Protein AF-A0A3M2D7I4-F1 (afdb_monomer)

Foldseek 3Di:
DPPDDDCCLQPPVNLVVVLVVVVVVCVVVPVDVDQQAFAADEPDLCVSPDPVSVVSLVVVLCVVLVSVLVSCVSNVHDSPVVNVVSVVVSVVVNVVRSVVRYDYDD

Structure (mmCIF, N/CA/C/O backbone):
data_AF-A0A3M2D7I4-F1
#
_entry.id   AF-A0A3M2D7I4-F1
#
loop_
_atom_site.group_PDB
_atom_site.id
_atom_site.type_symbol
_atom_site.label_atom_id
_atom_site.label_alt_id
_atom_site.label_comp_id
_atom_site.label_asym_id
_atom_site.label_entity_id
_atom_site.label_seq_id
_atom_site.pdbx_PDB_ins_code
_atom_site.Cartn_x
_atom_site.Cartn_y
_atom_site.Cartn_z
_atom_site.occupancy
_atom_site.B_iso_or_equiv
_atom_site.auth_seq_id
_atom_site.auth_comp_id
_atom_site.auth_asym_id
_atom_site.auth_atom_id
_atom_site.pdbx_PDB_model_num
ATOM 1 N N . MET A 1 1 ? -24.055 -8.012 30.748 1.00 43.06 1 MET A N 1
ATOM 2 C CA . MET A 1 1 ? -22.596 -8.187 30.587 1.00 43.06 1 MET A CA 1
ATOM 3 C C . MET A 1 1 ? -22.180 -7.517 29.292 1.00 43.06 1 MET A C 1
ATOM 5 O O . MET A 1 1 ? -22.612 -7.959 28.235 1.00 43.06 1 MET A O 1
ATOM 9 N N . ALA A 1 2 ? -21.429 -6.417 29.361 1.00 51.31 2 ALA A N 1
ATOM 10 C CA . ALA A 1 2 ? -20.813 -5.855 28.164 1.00 51.31 2 ALA A CA 1
ATOM 11 C C . ALA A 1 2 ? -19.781 -6.871 27.651 1.00 51.31 2 ALA A C 1
ATOM 13 O O . ALA A 1 2 ? -18.965 -7.357 28.427 1.00 51.31 2 ALA A O 1
ATOM 14 N N . LYS A 1 3 ? -19.872 -7.256 26.376 1.00 58.28 3 LYS A N 1
ATOM 15 C CA . LYS A 1 3 ? -18.946 -8.200 25.743 1.00 58.28 3 LYS A CA 1
ATOM 16 C C . LYS A 1 3 ? -17.561 -7.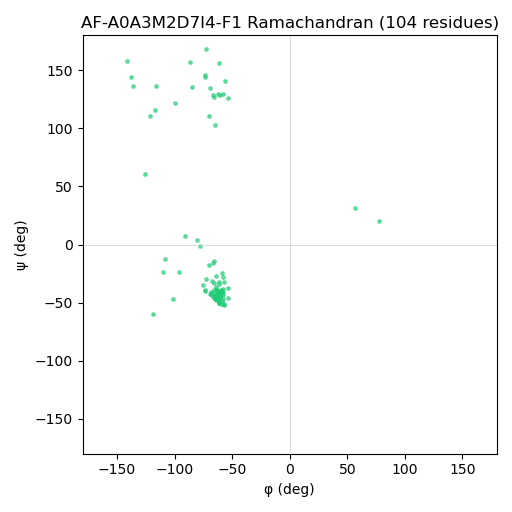553 25.704 1.00 58.28 3 LYS A C 1
ATOM 18 O O . LYS A 1 3 ? -17.339 -6.665 24.881 1.00 58.28 3 LYS A O 1
ATOM 23 N N . GLU A 1 4 ? -16.662 -7.961 26.599 1.00 67.12 4 GLU A N 1
ATOM 24 C CA . GLU A 1 4 ? -15.252 -7.575 26.522 1.00 67.12 4 GLU A CA 1
ATOM 25 C C . GLU A 1 4 ? -14.725 -7.940 25.131 1.00 67.12 4 GLU A C 1
ATOM 27 O O . GLU A 1 4 ? -14.900 -9.064 24.647 1.00 67.12 4 GLU A O 1
ATOM 32 N N . ARG A 1 5 ? -14.149 -6.960 24.431 1.00 70.62 5 ARG A N 1
ATOM 33 C CA . ARG A 1 5 ? -13.521 -7.220 23.136 1.00 70.62 5 ARG A CA 1
ATOM 34 C C . ARG A 1 5 ? -12.265 -8.048 23.381 1.00 70.62 5 ARG A C 1
ATOM 36 O O . ARG A 1 5 ? -11.487 -7.737 24.274 1.00 70.62 5 ARG A O 1
ATOM 43 N N . SER A 1 6 ? -12.069 -9.091 22.576 1.00 77.44 6 SER A N 1
ATOM 44 C CA . SER A 1 6 ? -10.872 -9.928 22.663 1.00 77.44 6 SER A CA 1
ATOM 45 C C . SER A 1 6 ? -9.615 -9.076 22.455 1.00 77.44 6 SER A C 1
ATOM 47 O O . SER A 1 6 ? -9.523 -8.325 21.475 1.00 77.44 6 SER A O 1
ATOM 49 N N . SER A 1 7 ? -8.643 -9.207 23.362 1.00 81.88 7 SER A N 1
ATOM 50 C CA . SER A 1 7 ? -7.337 -8.542 23.255 1.00 81.88 7 SER A CA 1
ATOM 51 C C . SER A 1 7 ? -6.625 -8.903 21.950 1.00 81.88 7 SER A C 1
ATOM 53 O O . SER A 1 7 ? -6.005 -8.046 21.334 1.00 81.88 7 SER A O 1
ATOM 55 N N . LEU A 1 8 ? -6.837 -10.122 21.443 1.00 84.75 8 LEU A N 1
ATOM 56 C CA . LEU A 1 8 ? -6.250 -10.628 20.197 1.00 84.75 8 LEU A CA 1
ATOM 57 C C . LEU A 1 8 ? -6.594 -9.796 18.951 1.00 84.75 8 LEU A C 1
ATOM 59 O O . LEU A 1 8 ? -5.870 -9.854 17.962 1.00 84.75 8 LEU A O 1
ATOM 63 N N . LEU A 1 9 ? -7.715 -9.068 18.970 1.00 81.19 9 LEU A N 1
ATOM 64 C CA . LEU A 1 9 ? -8.179 -8.243 17.846 1.00 81.19 9 LEU A CA 1
ATOM 65 C C . LEU A 1 9 ? -8.028 -6.741 18.107 1.00 81.19 9 LEU A C 1
ATOM 67 O O . LEU A 1 9 ? -8.169 -5.941 17.183 1.00 81.19 9 LEU A O 1
ATOM 71 N N . THR A 1 10 ? -7.766 -6.356 19.355 1.00 82.25 10 THR A N 1
ATOM 72 C CA . THR A 1 10 ? -7.748 -4.950 19.784 1.00 82.25 10 THR A CA 1
ATOM 73 C C . THR A 1 10 ? -6.332 -4.463 20.102 1.0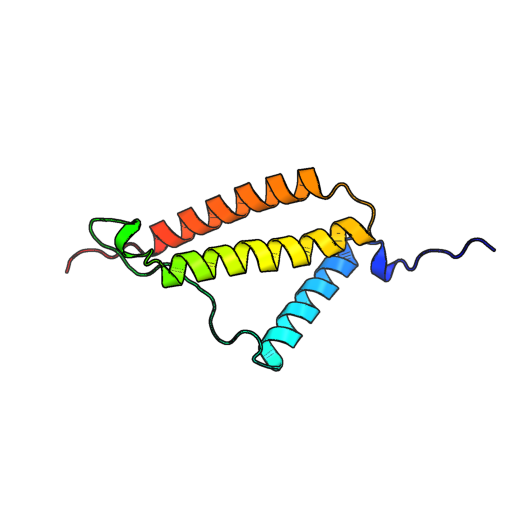0 82.25 10 THR A C 1
ATOM 75 O O . THR A 1 10 ? -6.075 -3.268 20.022 1.00 82.25 10 THR A O 1
ATOM 78 N N . SER A 1 11 ? -5.409 -5.371 20.429 1.00 85.44 11 SER A N 1
ATOM 79 C CA . SER A 1 11 ? -4.004 -5.062 20.706 1.00 85.44 11 SER A CA 1
ATOM 80 C C . SER A 1 11 ? -3.172 -4.992 19.424 1.00 85.44 11 SER A C 1
ATOM 82 O O . SER A 1 11 ? -3.255 -5.879 18.573 1.00 85.44 11 SER A O 1
ATOM 84 N N . GLU A 1 12 ? -2.320 -3.973 19.326 1.00 85.38 12 GLU A N 1
ATOM 85 C CA . GLU A 1 12 ? -1.412 -3.748 18.193 1.00 85.38 12 GLU A CA 1
ATOM 86 C C . GLU A 1 12 ? -0.420 -4.904 17.991 1.00 85.38 12 GLU A C 1
ATOM 88 O O . GLU A 1 12 ? -0.229 -5.365 16.865 1.00 85.38 12 GLU A O 1
ATOM 93 N N . ASP A 1 13 ? 0.122 -5.450 19.083 1.00 87.38 13 ASP A N 1
ATOM 94 C CA . ASP A 1 13 ? 1.101 -6.545 19.046 1.00 87.38 13 ASP A CA 1
ATOM 95 C C . ASP A 1 13 ? 0.568 -7.786 18.314 1.00 87.38 13 ASP A C 1
ATOM 97 O O . ASP A 1 13 ? 1.276 -8.435 17.542 1.00 87.38 13 ASP A O 1
ATOM 101 N N . TRP A 1 14 ? -0.717 -8.099 18.501 1.00 91.88 14 TRP A N 1
ATOM 102 C CA . TRP A 1 14 ? -1.351 -9.238 17.841 1.00 91.88 14 TRP A CA 1
ATOM 103 C C . TRP A 1 14 ? -1.585 -8.995 16.352 1.00 91.88 14 TRP A C 1
ATOM 105 O O . TRP A 1 14 ? -1.518 -9.936 15.562 1.00 91.88 14 TRP A O 1
ATOM 115 N N . TRP A 1 15 ? -1.793 -7.747 15.931 1.00 93.00 15 TRP A N 1
ATOM 116 C CA . TRP A 1 15 ? -1.942 -7.423 14.513 1.00 93.00 15 TRP A CA 1
ATOM 117 C C . TRP A 1 15 ? -0.661 -7.660 13.717 1.00 93.00 15 TRP A C 1
ATOM 119 O O . TRP A 1 15 ? -0.747 -8.138 12.585 1.00 93.00 15 TRP A O 1
ATOM 129 N N . ALA A 1 16 ? 0.516 -7.451 14.313 1.00 91.31 16 ALA A N 1
ATOM 130 C CA . ALA A 1 16 ? 1.781 -7.840 13.688 1.00 91.31 16 ALA A CA 1
ATOM 131 C C . ALA A 1 16 ? 1.835 -9.354 13.400 1.00 91.31 16 ALA A C 1
ATOM 133 O O . ALA A 1 16 ? 2.228 -9.766 12.303 1.00 91.31 16 ALA A O 1
ATOM 134 N N . VAL A 1 17 ? 1.361 -10.180 14.342 1.00 94.62 17 VAL A N 1
ATOM 135 C CA . VAL A 1 17 ? 1.257 -11.639 14.169 1.00 94.62 17 VAL A CA 1
ATOM 136 C C . VAL A 1 17 ? 0.258 -11.989 13.065 1.00 94.62 17 VAL A C 1
ATOM 138 O O . VAL A 1 17 ? 0.576 -12.800 12.193 1.00 94.62 17 VAL A O 1
ATOM 141 N N . TRP A 1 18 ? -0.919 -11.356 13.043 1.00 94.69 18 TRP A N 1
ATOM 142 C CA . TRP A 1 18 ? -1.934 -11.603 12.014 1.00 94.69 18 TRP 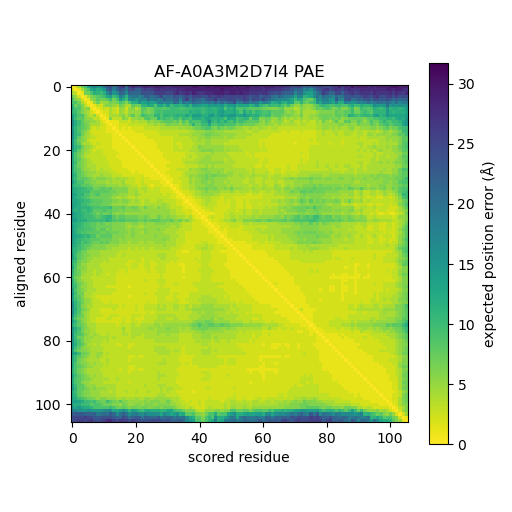A CA 1
ATOM 143 C C . TRP A 1 18 ? -1.459 -11.228 10.609 1.00 94.69 18 TRP A C 1
ATOM 145 O O . TRP A 1 18 ? -1.707 -11.982 9.664 1.00 94.69 18 TRP A O 1
ATOM 155 N N . PHE A 1 19 ? -0.737 -10.116 10.451 1.00 95.31 19 PHE A N 1
ATOM 156 C CA . PHE A 1 19 ? -0.151 -9.744 9.163 1.00 95.31 19 PHE A CA 1
ATOM 157 C C . PHE A 1 19 ? 0.910 -10.749 8.715 1.00 95.31 19 PHE A C 1
ATOM 159 O O . PHE A 1 19 ? 0.855 -11.212 7.574 1.00 95.31 19 PHE A O 1
ATOM 166 N N . GLY A 1 20 ? 1.822 -11.147 9.607 1.00 95.25 20 GLY A N 1
ATOM 167 C CA . GLY A 1 20 ? 2.833 -12.162 9.303 1.00 95.25 20 GLY A CA 1
ATOM 168 C C . GLY A 1 20 ? 2.210 -13.498 8.892 1.00 95.25 20 GLY A C 1
ATOM 169 O O . GLY A 1 20 ? 2.552 -14.045 7.844 1.00 95.25 20 GLY A O 1
ATOM 170 N N . LEU A 1 21 ? 1.234 -13.984 9.662 1.00 96.44 21 LEU A N 1
ATOM 171 C CA . LEU A 1 21 ? 0.520 -15.228 9.374 1.00 96.44 21 LEU A CA 1
ATOM 172 C C . LEU A 1 21 ? -0.241 -15.160 8.043 1.00 96.44 21 LEU A C 1
ATOM 174 O O . LEU A 1 21 ? -0.200 -16.111 7.266 1.00 96.44 21 LEU A O 1
ATOM 178 N N . THR A 1 22 ? -0.881 -14.027 7.747 1.00 95.56 22 THR A N 1
ATOM 179 C CA . THR A 1 22 ? -1.583 -13.816 6.472 1.00 95.56 22 THR A CA 1
ATOM 180 C C . THR A 1 22 ? -0.613 -13.874 5.295 1.00 95.56 22 THR A C 1
ATOM 182 O O . THR A 1 22 ? -0.869 -14.588 4.328 1.00 95.56 22 THR A O 1
ATOM 185 N N . LEU A 1 23 ? 0.523 -13.174 5.376 1.00 94.94 23 LEU A N 1
ATOM 186 C CA . LEU A 1 23 ? 1.530 -13.173 4.312 1.00 94.94 23 LEU A CA 1
ATOM 187 C C . LEU A 1 23 ? 2.131 -14.566 4.091 1.00 94.94 23 LEU A C 1
ATOM 189 O O . LEU A 1 23 ? 2.283 -14.987 2.943 1.00 94.94 23 LEU A O 1
ATOM 193 N N . ILE A 1 24 ? 2.415 -15.300 5.171 1.00 95.81 24 ILE A N 1
ATOM 194 C CA . ILE A 1 24 ? 2.889 -16.687 5.090 1.00 95.81 24 ILE A CA 1
ATOM 195 C C . ILE A 1 24 ? 1.836 -17.558 4.407 1.00 95.81 24 ILE A C 1
ATOM 197 O O . ILE A 1 24 ? 2.163 -18.237 3.441 1.00 95.81 24 ILE A O 1
ATOM 201 N N . ALA A 1 25 ? 0.573 -17.497 4.838 1.00 96.62 25 ALA A N 1
ATOM 202 C CA . ALA A 1 25 ? -0.501 -18.288 4.243 1.00 96.62 25 ALA A CA 1
ATOM 203 C C . ALA A 1 25 ? -0.656 -18.004 2.739 1.00 96.62 25 ALA A C 1
ATOM 205 O O . ALA A 1 25 ? -0.697 -18.943 1.943 1.00 96.62 25 ALA A O 1
ATOM 206 N N . VAL A 1 26 ? -0.665 -16.725 2.343 1.00 94.81 26 VAL A N 1
ATOM 207 C CA . VAL A 1 26 ? -0.730 -16.273 0.940 1.00 94.81 26 VAL A CA 1
ATOM 208 C C . VAL A 1 26 ? 0.434 -16.830 0.114 1.00 94.81 26 VAL A C 1
ATOM 210 O O . VAL A 1 26 ? 0.222 -17.307 -1.005 1.00 94.81 26 VAL A O 1
ATOM 213 N N . ALA A 1 27 ? 1.650 -16.812 0.661 1.00 94.06 27 ALA A N 1
ATOM 214 C CA . ALA A 1 27 ? 2.826 -17.370 0.001 1.00 94.06 27 ALA A CA 1
ATOM 215 C C . ALA A 1 27 ? 2.765 -18.906 -0.087 1.00 94.06 27 ALA A C 1
ATOM 217 O O . ALA A 1 27 ? 3.054 -19.476 -1.140 1.00 94.06 27 ALA A O 1
ATOM 218 N N . THR A 1 28 ? 2.344 -19.587 0.984 1.00 96.62 28 THR A N 1
ATOM 219 C CA . THR A 1 28 ? 2.254 -21.054 1.047 1.00 96.62 28 THR A CA 1
ATOM 220 C C . THR A 1 28 ? 1.267 -21.610 0.026 1.00 96.62 28 THR A C 1
ATOM 222 O O . THR A 1 28 ? 1.582 -22.587 -0.653 1.00 96.62 28 THR A O 1
ATOM 225 N N . VAL A 1 29 ? 0.105 -20.974 -0.144 1.00 97.00 29 VAL A N 1
ATOM 226 C CA . VAL A 1 29 ? -0.889 -21.396 -1.149 1.00 97.00 29 VAL A CA 1
ATOM 227 C C . VAL A 1 29 ? -0.566 -20.905 -2.564 1.00 97.00 29 VAL A C 1
ATOM 229 O O . VAL A 1 29 ? -1.351 -21.131 -3.481 1.00 97.00 29 VAL A O 1
ATOM 232 N N . ARG A 1 30 ? 0.583 -20.239 -2.757 1.00 93.44 30 ARG A N 1
ATOM 233 C CA . ARG A 1 30 ? 1.028 -19.656 -4.034 1.00 93.44 30 ARG A CA 1
ATOM 234 C C . ARG A 1 30 ? 0.030 -18.666 -4.639 1.00 93.44 30 ARG A C 1
ATOM 236 O O . ARG A 1 30 ? -0.033 -18.522 -5.856 1.00 93.44 30 ARG A O 1
ATOM 243 N N . LEU A 1 31 ? -0.724 -17.957 -3.797 1.00 92.44 31 LEU A N 1
ATOM 244 C CA . LEU A 1 31 ? -1.626 -16.903 -4.267 1.00 92.44 31 LEU A CA 1
ATOM 245 C C . LEU A 1 31 ? -0.836 -15.712 -4.835 1.00 92.44 31 LEU A C 1
ATOM 247 O O . LEU A 1 31 ? -1.290 -15.059 -5.769 1.00 92.44 31 LEU A O 1
ATOM 251 N N . VAL A 1 32 ? 0.362 -15.460 -4.301 1.00 90.12 32 VAL A N 1
ATOM 252 C CA . VAL A 1 32 ? 1.333 -14.507 -4.852 1.00 90.12 32 VAL A CA 1
ATOM 253 C C . VAL A 1 32 ? 2.619 -15.265 -5.160 1.00 90.12 32 VAL A C 1
ATOM 255 O O . VAL A 1 32 ? 3.311 -15.715 -4.249 1.00 90.12 32 VAL A O 1
ATOM 258 N N . THR A 1 33 ? 2.930 -15.431 -6.444 1.00 88.56 33 THR A N 1
ATOM 259 C CA . THR A 1 33 ? 4.128 -16.153 -6.909 1.00 88.56 33 THR A CA 1
ATOM 260 C C . THR A 1 33 ? 5.298 -15.232 -7.219 1.00 88.56 33 THR A C 1
ATOM 262 O O . THR A 1 33 ? 6.448 -15.661 -7.170 1.00 88.56 33 THR A O 1
ATOM 265 N N . GLU A 1 34 ? 5.020 -13.967 -7.523 1.00 88.94 34 GLU A N 1
ATOM 266 C CA . GLU A 1 34 ? 6.024 -12.984 -7.904 1.00 88.94 34 GLU A CA 1
ATOM 267 C C . GLU A 1 34 ? 5.764 -11.662 -7.192 1.00 88.94 34 GLU A C 1
ATOM 269 O O . GLU A 1 34 ? 4.628 -11.196 -7.100 1.00 88.94 34 GLU A O 1
ATOM 274 N N . ILE A 1 35 ? 6.836 -11.053 -6.686 1.00 91.19 35 ILE A N 1
ATOM 275 C CA . ILE A 1 35 ? 6.781 -9.727 -6.076 1.00 91.19 35 ILE A CA 1
ATOM 276 C C . ILE A 1 35 ? 7.270 -8.722 -7.123 1.00 91.19 35 ILE A C 1
ATOM 278 O O . ILE A 1 35 ? 8.412 -8.842 -7.585 1.00 91.19 35 ILE A O 1
ATOM 282 N N . PRO A 1 36 ? 6.448 -7.727 -7.491 1.00 93.25 36 PRO A N 1
ATOM 283 C CA . PRO A 1 36 ? 6.843 -6.713 -8.453 1.00 93.25 36 PRO A CA 1
ATOM 284 C C . PRO A 1 36 ? 8.026 -5.921 -7.897 1.00 93.25 36 PRO A C 1
ATOM 286 O O . PRO A 1 36 ? 8.013 -5.452 -6.758 1.00 93.25 36 PRO A O 1
ATOM 289 N N . LYS A 1 37 ? 9.071 -5.785 -8.710 1.00 92.19 37 LYS A N 1
ATOM 290 C CA . LYS A 1 37 ? 10.295 -5.061 -8.365 1.00 92.19 37 LYS A CA 1
ATOM 291 C C . LYS A 1 37 ? 10.752 -4.224 -9.561 1.00 92.19 37 LYS A C 1
ATOM 293 O O . LYS A 1 37 ? 10.619 -4.706 -10.687 1.00 92.19 37 LYS A O 1
ATOM 298 N N . PRO A 1 38 ? 11.313 -3.022 -9.339 1.00 93.44 38 PRO A N 1
ATOM 299 C CA . PRO A 1 38 ? 11.956 -2.270 -10.408 1.00 93.44 38 PRO A CA 1
ATOM 300 C C . PRO A 1 38 ? 13.064 -3.093 -11.075 1.00 93.44 38 PRO A C 1
ATOM 302 O O . PRO A 1 38 ? 13.797 -3.825 -10.393 1.00 93.44 38 PRO A O 1
ATOM 305 N N . GLY A 1 39 ? 13.154 -2.976 -12.397 1.00 91.88 39 GLY A N 1
ATOM 306 C CA . GLY A 1 39 ? 14.246 -3.506 -13.204 1.00 91.88 39 GLY A CA 1
ATOM 307 C C 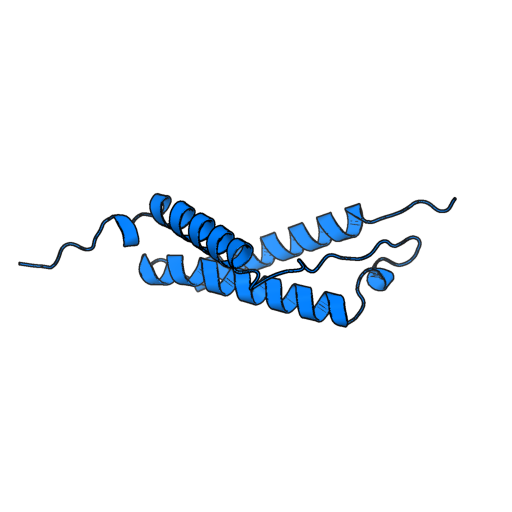. GLY A 1 39 ? 15.533 -2.698 -13.034 1.00 91.88 39 GLY A C 1
ATOM 308 O O . GLY A 1 39 ? 15.537 -1.615 -12.447 1.00 91.88 39 GLY A O 1
ATOM 309 N N . THR A 1 40 ? 16.632 -3.245 -13.546 1.00 92.25 40 THR A N 1
ATOM 310 C CA . THR A 1 40 ? 17.935 -2.572 -13.567 1.00 92.25 40 THR A CA 1
ATOM 311 C C . THR A 1 40 ? 17.967 -1.458 -14.600 1.00 92.25 40 THR A C 1
ATOM 313 O O . THR A 1 40 ? 17.390 -1.603 -15.677 1.00 92.25 40 THR A O 1
ATOM 316 N N . TRP A 1 41 ? 18.688 -0.381 -14.302 1.00 93.44 41 TRP A N 1
ATOM 317 C CA . TRP A 1 41 ? 18.854 0.753 -15.210 1.00 93.44 41 TRP A CA 1
ATOM 318 C C . TRP A 1 41 ? 20.279 1.313 -15.149 1.00 93.44 41 TRP A C 1
ATOM 320 O O . TRP A 1 41 ? 21.010 1.096 -14.180 1.00 93.44 41 TRP A O 1
ATOM 330 N N . THR A 1 42 ? 20.681 2.020 -16.208 1.00 90.44 42 THR A N 1
ATOM 331 C CA . THR A 1 42 ? 22.033 2.588 -16.362 1.00 90.44 42 THR A CA 1
ATOM 332 C C . THR A 1 42 ? 21.990 4.110 -16.467 1.00 90.44 42 THR A C 1
ATOM 334 O O . THR A 1 42 ? 22.561 4.801 -15.625 1.00 90.44 42 THR A O 1
ATOM 337 N N . VAL A 1 43 ? 21.290 4.630 -17.480 1.00 87.94 43 VAL A N 1
ATOM 338 C CA . VAL A 1 43 ? 21.208 6.066 -17.794 1.00 87.94 43 VAL A CA 1
ATOM 339 C C . VAL A 1 43 ? 19.893 6.665 -17.305 1.00 87.94 43 VAL A C 1
ATOM 341 O O . VAL A 1 43 ? 19.898 7.715 -16.668 1.00 87.94 43 VAL A O 1
ATOM 344 N N . ASN A 1 44 ? 18.769 5.996 -17.571 1.00 90.31 44 ASN A N 1
ATOM 345 C CA . ASN A 1 44 ? 17.441 6.488 -17.231 1.00 90.31 44 ASN A CA 1
ATOM 346 C C . ASN A 1 44 ? 16.744 5.561 -16.212 1.00 90.31 44 ASN A C 1
ATOM 348 O O . ASN A 1 44 ? 16.424 4.422 -16.550 1.00 90.31 44 ASN A O 1
ATOM 352 N N . PRO A 1 45 ? 16.441 6.031 -14.986 1.00 89.19 45 PRO A N 1
ATOM 353 C CA . PRO A 1 45 ? 15.741 5.239 -13.971 1.00 89.19 45 PRO A CA 1
ATOM 354 C C . PRO A 1 45 ? 14.369 4.717 -14.400 1.00 89.19 45 PRO A C 1
ATOM 356 O O . PRO A 1 45 ? 13.926 3.673 -13.920 1.00 89.19 45 PRO A O 1
ATOM 359 N N . PHE A 1 46 ? 13.688 5.417 -15.310 1.00 91.38 46 PHE A N 1
ATOM 360 C CA . PHE A 1 46 ? 12.368 5.004 -15.787 1.00 91.38 46 PHE A CA 1
ATOM 361 C C . PHE A 1 46 ? 12.413 3.748 -16.666 1.00 91.38 46 PHE A C 1
ATOM 363 O O . PHE A 1 46 ? 11.401 3.058 -16.769 1.00 91.38 46 PHE A O 1
ATOM 370 N N . ASP A 1 47 ? 13.578 3.380 -17.206 1.00 91.19 47 ASP A N 1
ATOM 371 C CA . ASP A 1 47 ? 13.753 2.129 -17.956 1.00 91.19 47 ASP A CA 1
ATOM 372 C C . ASP A 1 47 ? 13.532 0.901 -17.049 1.00 91.19 47 ASP A C 1
ATOM 374 O O . ASP A 1 47 ? 13.076 -0.151 -17.498 1.00 91.19 47 ASP A O 1
ATOM 378 N N . GLY A 1 48 ? 13.777 1.052 -15.741 1.00 90.75 48 GLY A N 1
ATOM 379 C CA . GLY A 1 48 ? 13.482 0.046 -14.720 1.00 90.75 48 GLY A CA 1
ATOM 380 C C . GLY A 1 48 ? 12.004 -0.030 -14.313 1.00 90.75 48 GLY A C 1
ATOM 381 O O . GLY A 1 48 ? 11.652 -0.859 -13.470 1.00 90.75 48 GLY A O 1
ATOM 382 N N . LEU A 1 49 ? 11.129 0.812 -14.874 1.00 93.44 49 LEU A N 1
ATOM 383 C CA . LEU A 1 49 ? 9.710 0.921 -14.514 1.00 93.44 49 LEU A CA 1
ATOM 384 C C . LEU A 1 49 ? 8.781 0.752 -15.732 1.00 93.44 49 LEU A C 1
ATOM 386 O O . LEU A 1 49 ? 7.988 1.649 -16.035 1.00 93.44 49 LEU A O 1
ATOM 390 N N . PRO A 1 50 ? 8.810 -0.401 -16.428 1.00 94.12 50 PRO A N 1
ATOM 391 C CA . PRO A 1 50 ? 7.820 -0.678 -17.461 1.00 94.12 50 PRO A CA 1
ATOM 392 C C . PRO A 1 50 ? 6.406 -0.721 -16.860 1.00 94.12 50 PRO A C 1
ATOM 394 O O . PRO A 1 50 ? 6.217 -1.021 -15.678 1.00 94.12 50 PRO A O 1
ATOM 397 N N . VAL A 1 51 ? 5.390 -0.473 -17.691 1.00 94.12 51 VAL A N 1
ATOM 398 C CA . VAL A 1 51 ? 3.979 -0.383 -17.259 1.00 94.12 51 VAL A CA 1
ATOM 399 C C . VAL A 1 51 ? 3.525 -1.621 -16.476 1.00 94.12 51 VAL A C 1
ATOM 401 O O . VAL A 1 51 ? 2.808 -1.488 -15.488 1.00 94.12 51 VAL A O 1
ATOM 404 N N . SER A 1 52 ? 3.976 -2.819 -16.854 1.00 92.81 52 SER A N 1
ATOM 405 C CA . SER A 1 52 ? 3.673 -4.063 -16.131 1.00 92.81 52 SER A CA 1
ATOM 406 C C . SER A 1 52 ? 4.178 -4.049 -14.684 1.00 92.81 52 SER A C 1
ATOM 408 O O . SER A 1 52 ? 3.448 -4.429 -13.769 1.00 92.81 52 SER A O 1
ATOM 410 N N . VAL A 1 53 ? 5.399 -3.555 -14.460 1.00 94.25 53 VAL A N 1
ATOM 411 C CA . VAL A 1 53 ? 5.975 -3.389 -13.120 1.00 94.25 53 VAL A CA 1
ATOM 412 C C . VAL A 1 53 ? 5.233 -2.298 -12.362 1.00 94.25 53 VAL A C 1
ATOM 414 O O . VAL A 1 53 ? 4.930 -2.494 -11.189 1.00 94.25 53 VAL A O 1
ATOM 417 N N . LEU A 1 54 ? 4.881 -1.186 -13.014 1.00 94.62 54 LEU A N 1
ATOM 418 C CA . LEU A 1 54 ? 4.124 -0.108 -12.378 1.00 94.62 54 LEU A CA 1
ATOM 419 C C . LEU A 1 54 ? 2.753 -0.592 -11.884 1.00 94.62 54 LEU A C 1
ATOM 421 O O . LEU A 1 54 ? 2.392 -0.328 -10.739 1.00 94.62 54 LEU A O 1
ATOM 425 N N . LEU A 1 55 ? 2.024 -1.353 -12.705 1.00 95.00 55 LEU A N 1
ATOM 426 C CA . LEU A 1 55 ? 0.755 -1.970 -12.311 1.00 95.00 55 LEU A CA 1
ATOM 427 C C . LEU A 1 55 ? 0.939 -2.925 -11.128 1.00 95.00 55 LEU A C 1
ATOM 429 O O . LEU A 1 55 ? 0.161 -2.875 -10.176 1.00 95.00 55 LEU A O 1
ATOM 433 N N . GLY A 1 56 ? 1.995 -3.742 -11.146 1.00 95.44 56 GLY A N 1
ATOM 434 C CA . GLY A 1 56 ? 2.346 -4.598 -10.016 1.00 95.44 56 GLY A CA 1
ATOM 435 C C . GLY A 1 56 ? 2.647 -3.801 -8.742 1.00 95.44 56 GLY A C 1
ATOM 436 O O . GLY A 1 56 ? 2.139 -4.133 -7.674 1.00 95.44 56 GLY A O 1
ATOM 437 N N . LEU A 1 57 ? 3.423 -2.720 -8.832 1.00 96.31 57 LEU A N 1
ATOM 438 C CA . LEU A 1 57 ? 3.747 -1.857 -7.692 1.00 96.31 57 LEU A CA 1
ATOM 439 C C . LEU A 1 57 ? 2.506 -1.160 -7.124 1.00 96.31 57 LEU A C 1
ATOM 441 O O . LEU A 1 57 ? 2.378 -1.061 -5.906 1.00 96.31 57 LEU A O 1
ATOM 445 N N . VAL A 1 58 ? 1.574 -0.728 -7.978 1.00 96.81 58 VAL A N 1
ATOM 446 C CA . VAL A 1 58 ? 0.278 -0.180 -7.546 1.00 96.81 58 VAL A CA 1
ATOM 447 C C . VAL A 1 58 ? -0.560 -1.259 -6.861 1.00 96.81 58 VAL A C 1
ATOM 449 O O . VAL A 1 58 ? -1.117 -1.009 -5.793 1.00 96.81 58 VAL A O 1
ATOM 452 N N . ALA A 1 59 ? -0.613 -2.472 -7.414 1.00 95.38 59 ALA A N 1
ATOM 453 C CA . ALA A 1 59 ? -1.307 -3.590 -6.782 1.00 95.38 59 ALA A CA 1
ATOM 454 C C . ALA A 1 59 ? -0.694 -3.942 -5.416 1.00 95.38 59 ALA A C 1
ATOM 456 O O . ALA A 1 59 ? -1.430 -4.178 -4.461 1.00 95.38 59 ALA A O 1
ATOM 457 N N . LEU A 1 60 ? 0.637 -3.907 -5.292 1.00 96.12 60 LEU A N 1
ATOM 458 C CA . LEU A 1 60 ? 1.345 -4.121 -4.029 1.00 96.12 60 LEU A CA 1
ATOM 459 C C . LEU A 1 60 ? 1.053 -3.003 -3.018 1.00 96.12 60 LEU A C 1
ATOM 461 O O . LEU A 1 60 ? 0.771 -3.291 -1.857 1.00 96.12 60 LEU A O 1
ATOM 465 N N . PHE A 1 61 ? 1.080 -1.742 -3.458 1.00 97.44 61 PHE A N 1
ATOM 466 C CA . PHE A 1 61 ? 0.734 -0.576 -2.643 1.00 97.44 61 PHE A CA 1
ATOM 467 C C . PHE A 1 61 ? -0.681 -0.694 -2.072 1.00 97.44 61 PHE A C 1
ATOM 469 O O . PHE A 1 61 ? -0.881 -0.577 -0.863 1.00 97.44 61 PHE A O 1
ATOM 476 N N . VAL A 1 62 ? -1.658 -0.969 -2.939 1.00 97.06 62 VAL A N 1
ATOM 477 C CA . VAL A 1 62 ? -3.061 -1.123 -2.548 1.00 97.06 62 VAL A CA 1
ATOM 478 C C . VAL A 1 62 ? -3.240 -2.362 -1.673 1.00 97.06 62 VAL A C 1
ATOM 480 O O . VAL A 1 62 ? -3.878 -2.274 -0.631 1.00 97.06 62 VAL A O 1
ATOM 483 N N . GLY A 1 63 ? -2.650 -3.499 -2.044 1.00 95.56 63 GLY A N 1
ATOM 484 C CA . GLY A 1 63 ? -2.773 -4.756 -1.308 1.00 95.56 63 GLY A CA 1
ATOM 485 C C . GLY A 1 63 ? -2.228 -4.661 0.115 1.00 95.56 63 GLY A C 1
ATOM 486 O O . GLY A 1 63 ? -2.938 -4.988 1.066 1.00 95.56 63 GLY A O 1
ATOM 487 N N . LEU A 1 64 ? -1.004 -4.150 0.281 1.00 96.25 64 LEU A N 1
ATOM 488 C CA . LEU A 1 64 ? -0.412 -3.942 1.605 1.00 96.25 64 LEU A CA 1
ATOM 489 C C . LEU A 1 64 ? -1.148 -2.855 2.389 1.00 96.25 64 LEU A C 1
ATOM 491 O O . LEU A 1 64 ? -1.423 -3.053 3.568 1.00 96.25 64 LEU A O 1
ATOM 495 N N . GLY A 1 65 ? -1.515 -1.749 1.737 1.00 97.19 65 GLY A N 1
ATOM 496 C CA . GLY A 1 65 ? -2.249 -0.660 2.376 1.00 97.19 65 GLY A CA 1
ATOM 497 C C . GLY A 1 65 ? -3.616 -1.102 2.898 1.00 97.19 65 GLY A C 1
ATOM 498 O O . GLY A 1 65 ? -3.986 -0.748 4.013 1.00 97.19 65 GLY A O 1
ATOM 499 N N . LEU A 1 66 ? -4.355 -1.914 2.136 1.00 96.38 66 LEU A N 1
ATOM 500 C CA . LEU A 1 66 ? -5.632 -2.486 2.571 1.00 96.38 66 LEU A CA 1
ATOM 501 C C . LEU A 1 66 ? -5.442 -3.508 3.692 1.00 96.38 66 LEU A C 1
ATOM 503 O O . LEU A 1 66 ? -6.198 -3.482 4.668 1.00 96.38 66 LEU A O 1
ATOM 507 N N . LEU A 1 67 ? -4.430 -4.375 3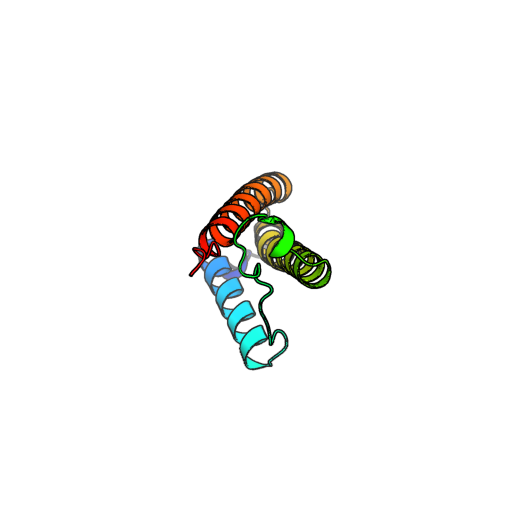.577 1.00 95.81 67 LEU A N 1
ATOM 508 C CA . LEU A 1 67 ? -4.112 -5.360 4.607 1.00 95.81 67 LEU A CA 1
ATOM 509 C C . LEU A 1 67 ? -3.855 -4.663 5.945 1.00 95.81 67 LEU A C 1
ATOM 511 O O . LEU A 1 67 ? -4.514 -4.979 6.933 1.00 95.81 67 LEU A O 1
ATOM 515 N N . THR A 1 68 ? -2.976 -3.666 5.983 1.00 94.94 68 THR A N 1
ATOM 516 C CA . THR A 1 68 ? -2.629 -2.991 7.236 1.00 94.94 68 THR A CA 1
ATOM 517 C C . THR A 1 68 ? -3.712 -2.030 7.729 1.00 94.94 68 THR A C 1
ATOM 519 O O . THR A 1 68 ? -3.970 -1.959 8.934 1.00 94.94 68 THR A O 1
ATOM 522 N N . ALA A 1 69 ? -4.428 -1.356 6.823 1.00 96.00 69 ALA A N 1
ATOM 523 C CA . ALA A 1 69 ? -5.582 -0.528 7.177 1.00 96.00 69 ALA A CA 1
ATOM 524 C C . ALA A 1 69 ? -6.710 -1.337 7.828 1.00 96.00 69 ALA A C 1
ATOM 526 O O . ALA A 1 69 ? -7.405 -0.810 8.702 1.00 96.00 69 ALA A O 1
ATOM 527 N N . SER A 1 70 ? -6.887 -2.607 7.442 1.00 94.19 70 SER A N 1
ATOM 528 C CA . SER A 1 70 ? -7.877 -3.484 8.073 1.00 94.19 70 SER A CA 1
ATOM 529 C C . SER A 1 70 ? -7.612 -3.640 9.575 1.00 94.19 70 SER A C 1
ATOM 531 O O . SER A 1 70 ? -8.546 -3.520 10.369 1.00 94.19 70 SER A O 1
ATOM 533 N N . GLY A 1 71 ? -6.342 -3.756 9.982 1.00 92.69 71 GLY A N 1
ATOM 534 C CA . GLY A 1 71 ? -5.963 -3.822 11.392 1.00 92.69 71 GLY A CA 1
ATOM 535 C C . GLY A 1 71 ? -6.298 -2.548 12.153 1.00 92.69 71 GLY A C 1
ATOM 536 O O . GLY A 1 71 ? -6.977 -2.598 13.178 1.00 92.69 71 GLY A O 1
ATOM 537 N N . PHE A 1 72 ? -5.934 -1.389 11.600 1.00 93.62 72 PHE A N 1
ATOM 538 C CA . PHE A 1 72 ? -6.290 -0.090 12.185 1.00 93.62 72 PHE A CA 1
ATOM 539 C C . PHE A 1 72 ? -7.806 0.067 12.330 1.00 93.62 72 PHE A C 1
ATOM 541 O O . PHE A 1 72 ? -8.295 0.535 13.362 1.00 93.62 72 PHE A O 1
ATOM 548 N N . ARG A 1 73 ? -8.572 -0.383 11.330 1.00 93.00 73 ARG A N 1
ATOM 549 C CA . ARG A 1 73 ? -10.033 -0.303 11.352 1.00 93.00 73 ARG A CA 1
ATOM 550 C C . ARG A 1 73 ? -10.655 -1.172 12.443 1.00 93.00 73 ARG A C 1
ATOM 552 O O . ARG A 1 73 ? -11.640 -0.729 13.046 1.00 93.00 73 ARG A O 1
ATOM 559 N N . VAL A 1 74 ? -10.122 -2.372 12.676 1.00 92.81 74 VAL A N 1
ATOM 560 C CA . VAL A 1 74 ? -10.609 -3.300 13.712 1.00 92.81 74 VAL A CA 1
ATOM 561 C C . VAL A 1 74 ? -10.218 -2.822 15.111 1.00 92.81 74 VAL A C 1
ATOM 563 O O . VAL A 1 74 ? -11.062 -2.847 16.009 1.00 92.81 74 VAL A O 1
ATOM 566 N N . MET A 1 75 ? -9.002 -2.293 15.276 1.00 91.38 75 MET A N 1
ATOM 567 C CA . MET A 1 75 ? -8.545 -1.674 16.529 1.00 91.38 75 MET A CA 1
ATOM 568 C C . MET A 1 75 ? -9.306 -0.383 16.878 1.00 91.38 75 MET A C 1
ATOM 570 O O . MET A 1 75 ? -9.274 0.064 18.020 1.00 91.38 75 MET A O 1
ATOM 574 N N . GLY A 1 76 ? -10.024 0.216 15.921 1.00 90.62 76 GLY A N 1
ATOM 575 C CA . GLY A 1 76 ? -10.716 1.494 16.118 1.00 90.62 76 GLY A CA 1
ATOM 576 C C . GLY A 1 76 ? -9.780 2.704 16.065 1.00 90.62 76 GLY A C 1
ATOM 577 O O . GLY A 1 76 ? -10.129 3.771 16.563 1.00 90.62 76 GLY A O 1
ATOM 578 N N . LEU A 1 77 ? -8.605 2.539 15.455 1.00 91.25 77 LEU A N 1
ATOM 579 C CA . LEU A 1 77 ? -7.597 3.577 15.268 1.00 91.25 77 LEU A CA 1
ATOM 580 C C . LEU A 1 77 ? -7.865 4.394 13.989 1.00 91.25 77 LEU A C 1
ATOM 582 O O . LEU A 1 77 ? -8.529 3.918 13.059 1.00 91.25 77 LEU A O 1
ATOM 586 N N . PRO A 1 78 ? -7.352 5.635 13.901 1.00 94.88 78 PRO A N 1
ATOM 587 C CA . PRO A 1 78 ? -7.575 6.485 12.738 1.00 94.88 78 PRO A CA 1
ATOM 588 C C . PRO A 1 78 ? -6.819 5.961 11.504 1.00 94.88 78 PRO A C 1
ATOM 590 O O . PRO A 1 78 ? -5.597 6.051 11.406 1.00 94.88 78 PRO A O 1
ATOM 593 N N . VAL A 1 79 ? -7.569 5.454 10.520 1.00 95.94 79 VAL A N 1
ATOM 594 C CA . VAL A 1 79 ? -7.022 4.807 9.310 1.00 95.94 79 VAL A CA 1
ATOM 595 C C . VAL A 1 79 ? -6.407 5.807 8.322 1.00 95.94 79 VAL A C 1
ATOM 597 O O . VAL A 1 79 ? -5.372 5.533 7.725 1.00 95.94 79 VAL A O 1
ATOM 600 N N . VAL A 1 80 ? -7.020 6.981 8.131 1.00 95.75 80 VAL A N 1
ATOM 601 C CA . VAL A 1 80 ? -6.567 7.956 7.116 1.00 95.75 80 VAL A CA 1
ATOM 602 C C . VAL A 1 80 ? -5.173 8.527 7.424 1.00 95.75 80 VAL A C 1
ATOM 604 O O . VAL A 1 80 ? -4.340 8.539 6.516 1.00 95.75 80 VAL A O 1
ATOM 607 N N . PRO A 1 81 ? -4.862 8.973 8.659 1.00 96.94 81 PRO A N 1
ATOM 608 C CA . PRO A 1 81 ? -3.508 9.401 9.009 1.00 96.94 81 PRO A CA 1
ATOM 609 C C . PRO A 1 81 ? -2.475 8.286 8.830 1.00 96.94 81 PRO A C 1
ATOM 611 O O . PRO A 1 81 ? -1.399 8.538 8.290 1.00 96.94 81 PRO A O 1
ATOM 614 N N . TYR A 1 82 ? -2.830 7.051 9.201 1.00 95.44 82 TYR A N 1
ATOM 615 C CA . TYR A 1 82 ? -1.981 5.884 8.981 1.00 95.44 82 TYR A CA 1
ATOM 616 C C . TYR A 1 82 ? -1.677 5.673 7.493 1.00 95.44 82 TYR A C 1
ATOM 618 O O . TYR A 1 82 ? -0.512 5.591 7.116 1.00 95.44 82 TYR A O 1
ATOM 626 N N . LEU A 1 83 ? -2.701 5.661 6.632 1.00 97.06 83 LEU A N 1
ATOM 627 C CA . LEU A 1 83 ? -2.529 5.460 5.189 1.00 97.06 83 LEU A CA 1
ATOM 628 C C . LEU A 1 83 ? -1.666 6.547 4.537 1.00 97.06 83 LEU A C 1
ATOM 630 O O . LEU A 1 83 ? -0.905 6.249 3.619 1.00 97.06 83 LEU A O 1
ATOM 634 N N . ARG A 1 84 ? -1.736 7.793 5.022 1.00 97.44 84 ARG A N 1
ATOM 635 C CA . ARG A 1 84 ? -0.832 8.867 4.577 1.00 97.44 84 ARG A CA 1
ATOM 636 C C . ARG A 1 84 ? 0.620 8.560 4.945 1.00 97.44 84 ARG A C 1
ATOM 638 O O . ARG A 1 84 ? 1.492 8.683 4.090 1.00 97.44 84 ARG A O 1
ATOM 645 N N . GLY A 1 85 ? 0.870 8.131 6.183 1.00 97.38 85 GLY A N 1
ATOM 646 C CA . GLY A 1 85 ? 2.202 7.717 6.633 1.00 97.38 85 GLY A CA 1
ATOM 647 C C . GLY A 1 85 ? 2.731 6.511 5.855 1.00 97.38 85 GLY A C 1
ATOM 648 O O . GLY A 1 85 ? 3.846 6.549 5.339 1.00 97.38 85 GLY A O 1
ATOM 649 N N . PHE A 1 86 ? 1.897 5.483 5.685 1.00 97.19 86 PHE A N 1
ATOM 650 C CA . PHE A 1 86 ? 2.186 4.324 4.842 1.00 97.19 86 PHE A CA 1
ATOM 651 C C . PHE A 1 86 ? 2.579 4.748 3.426 1.00 97.19 86 PHE A C 1
ATOM 653 O O . PHE A 1 86 ? 3.591 4.276 2.913 1.00 97.19 86 PHE A O 1
ATOM 660 N N . ALA A 1 87 ? 1.831 5.670 2.814 1.00 97.81 87 ALA A N 1
ATOM 661 C CA . ALA A 1 87 ? 2.112 6.097 1.453 1.00 97.81 87 ALA A CA 1
ATOM 662 C C . ALA A 1 87 ? 3.479 6.769 1.314 1.00 97.81 87 ALA A C 1
ATOM 664 O O . ALA A 1 87 ? 4.224 6.461 0.385 1.00 97.81 87 ALA A O 1
ATOM 665 N N . VAL A 1 88 ? 3.841 7.625 2.269 1.00 98.19 88 VAL A N 1
ATOM 666 C CA . VAL A 1 88 ? 5.166 8.252 2.307 1.00 98.19 88 VAL A CA 1
ATOM 667 C C . VAL A 1 88 ? 6.264 7.195 2.445 1.00 98.19 88 VAL A C 1
ATOM 669 O O . VAL A 1 88 ? 7.205 7.190 1.653 1.00 98.19 88 VAL A O 1
ATOM 672 N N . VAL A 1 89 ? 6.134 6.265 3.396 1.00 97.81 89 VAL A N 1
ATOM 673 C CA . VAL A 1 89 ? 7.141 5.213 3.626 1.00 97.81 89 VAL A CA 1
ATOM 674 C C . VAL A 1 89 ? 7.273 4.287 2.416 1.00 97.81 89 VAL A C 1
ATOM 676 O O . VAL A 1 89 ? 8.387 3.936 2.032 1.00 97.81 89 VAL A O 1
ATOM 679 N N . PHE A 1 90 ? 6.163 3.930 1.771 1.00 97.56 90 PHE A N 1
ATOM 680 C CA . PHE A 1 90 ? 6.178 3.099 0.571 1.00 97.56 90 PHE A CA 1
ATOM 681 C C . PHE A 1 90 ? 6.902 3.789 -0.588 1.00 97.56 90 PHE A C 1
ATOM 683 O O . PHE A 1 90 ? 7.732 3.166 -1.246 1.00 97.56 90 PHE A O 1
ATOM 690 N N . LEU A 1 91 ? 6.629 5.076 -0.829 1.00 96.94 91 LEU A N 1
ATOM 691 C CA . LEU A 1 91 ? 7.312 5.838 -1.877 1.00 96.94 91 LEU A CA 1
ATOM 692 C C . LEU A 1 91 ? 8.810 5.963 -1.591 1.00 96.94 91 LEU A C 1
ATOM 694 O O . LEU A 1 91 ? 9.618 5.777 -2.498 1.00 96.94 91 LEU A O 1
ATOM 698 N N . LEU A 1 92 ? 9.195 6.201 -0.335 1.00 97.94 92 LEU A N 1
ATOM 699 C CA . LEU A 1 92 ? 10.604 6.216 0.067 1.00 97.94 92 LEU A CA 1
ATOM 700 C C . LEU A 1 92 ? 11.275 4.856 -0.162 1.00 97.94 92 LEU A C 1
ATOM 702 O O . LEU A 1 92 ? 12.373 4.801 -0.713 1.00 97.94 92 LEU A O 1
ATOM 706 N N . ALA A 1 93 ? 10.605 3.758 0.192 1.00 96.81 93 ALA A N 1
ATOM 707 C CA . ALA A 1 93 ? 11.101 2.409 -0.062 1.00 96.81 93 ALA A CA 1
ATOM 708 C C . ALA A 1 93 ? 11.222 2.109 -1.567 1.00 96.81 93 ALA A C 1
ATOM 710 O O . ALA A 1 93 ? 12.202 1.498 -1.994 1.00 96.81 93 ALA A O 1
ATOM 711 N N . LEU A 1 94 ? 10.264 2.567 -2.380 1.00 95.75 94 LEU A N 1
ATOM 712 C CA . LEU A 1 94 ? 10.302 2.423 -3.834 1.00 95.75 94 LEU A CA 1
ATOM 713 C C . LEU A 1 94 ? 11.477 3.196 -4.440 1.00 95.75 94 LEU A C 1
ATOM 715 O O . LEU A 1 94 ? 12.196 2.643 -5.268 1.00 95.75 94 LEU A O 1
ATOM 719 N N . LEU A 1 95 ? 11.703 4.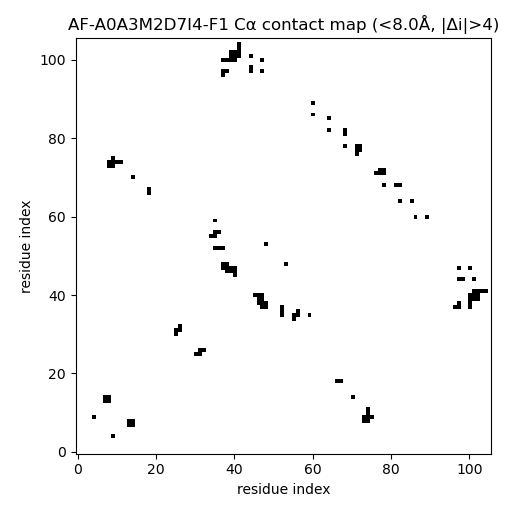435 -4.002 1.00 95.19 95 LEU A N 1
ATOM 720 C CA . LEU A 1 95 ? 12.843 5.241 -4.440 1.00 95.19 95 LEU A CA 1
ATOM 721 C C . LEU A 1 95 ? 14.167 4.586 -4.047 1.00 95.19 95 LEU A C 1
ATOM 723 O O . LEU A 1 95 ? 15.033 4.426 -4.901 1.00 95.19 95 LEU A O 1
ATOM 727 N N . ALA A 1 96 ? 14.300 4.137 -2.796 1.00 95.50 96 ALA A N 1
ATOM 728 C CA . ALA A 1 96 ? 15.486 3.422 -2.331 1.00 95.50 96 ALA A CA 1
ATOM 729 C C . ALA A 1 96 ? 15.731 2.130 -3.128 1.00 95.50 96 ALA A C 1
ATOM 731 O O . ALA A 1 96 ? 16.867 1.798 -3.468 1.00 95.50 96 ALA A O 1
ATOM 732 N N . LYS A 1 97 ? 14.665 1.395 -3.466 1.00 94.19 97 LYS A N 1
ATOM 733 C CA . LYS A 1 97 ? 14.783 0.190 -4.287 1.00 94.19 97 LYS A CA 1
ATOM 734 C C . LYS A 1 97 ? 15.180 0.520 -5.719 1.00 94.19 97 LYS A C 1
ATOM 736 O O . LYS A 1 97 ? 16.007 -0.193 -6.278 1.00 94.19 97 LYS A O 1
ATOM 741 N N . LEU A 1 98 ? 14.592 1.559 -6.305 1.00 94.00 98 LEU A N 1
ATOM 742 C CA . LEU A 1 98 ? 14.895 1.998 -7.660 1.00 94.00 98 LEU A CA 1
ATOM 743 C C . LEU A 1 98 ? 16.358 2.429 -7.766 1.00 94.00 98 LEU A C 1
ATOM 745 O O . LEU A 1 98 ? 17.052 1.956 -8.658 1.00 94.00 98 LEU A O 1
ATOM 749 N N . THR A 1 99 ? 16.858 3.247 -6.840 1.00 91.69 99 THR A N 1
ATOM 750 C CA . THR A 1 9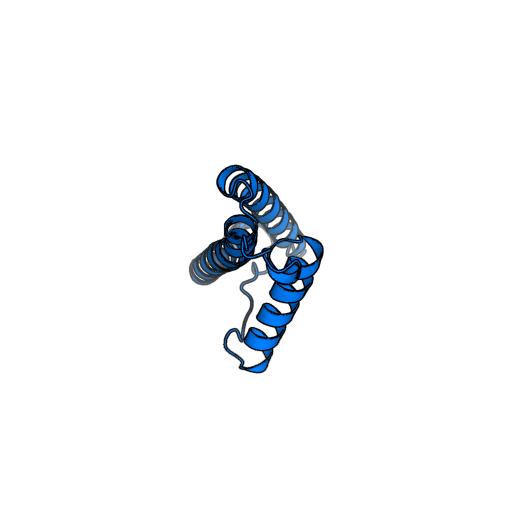9 ? 18.271 3.658 -6.834 1.00 91.69 99 THR A CA 1
ATOM 751 C C . THR A 1 99 ? 19.215 2.482 -6.608 1.00 91.69 99 THR A C 1
ATOM 753 O O . THR A 1 99 ? 20.252 2.400 -7.259 1.00 91.69 99 THR A O 1
ATOM 756 N N . GLY A 1 100 ? 18.826 1.519 -5.770 1.00 91.19 100 GLY A N 1
ATOM 757 C CA . GLY A 1 100 ? 19.584 0.283 -5.567 1.00 91.19 100 GLY A CA 1
ATOM 758 C C . GLY A 1 100 ? 19.664 -0.640 -6.792 1.00 91.19 100 GLY A C 1
ATOM 759 O O . GLY A 1 100 ? 20.482 -1.553 -6.791 1.00 91.19 100 GLY A O 1
ATOM 760 N N . GLN A 1 101 ? 18.841 -0.428 -7.824 1.00 91.94 101 GLN A N 1
ATOM 761 C CA . GLN A 1 101 ? 18.888 -1.181 -9.088 1.00 91.94 101 GLN A CA 1
ATOM 762 C C . GLN A 1 101 ? 19.791 -0.534 -10.149 1.00 91.94 101 GLN A C 1
ATOM 764 O O . GLN A 1 101 ? 19.815 -0.983 -11.298 1.00 91.94 101 GLN A O 1
ATOM 769 N N . HIS A 1 102 ? 20.530 0.518 -9.788 1.00 90.50 102 HIS A N 1
ATOM 770 C CA . HIS A 1 102 ? 21.499 1.122 -10.691 1.00 90.50 102 HIS A CA 1
ATOM 771 C C . HIS A 1 102 ? 22.652 0.156 -10.976 1.00 90.50 102 HIS A C 1
ATOM 773 O O . HIS A 1 102 ? 23.277 -0.384 -10.063 1.00 90.50 102 HIS A O 1
ATOM 779 N N . THR A 1 103 ? 22.946 -0.046 -12.256 1.00 87.44 103 THR A N 1
ATOM 780 C CA . THR A 1 103 ? 24.096 -0.833 -12.717 1.00 87.44 103 THR A CA 1
ATOM 781 C C . THR A 1 103 ? 25.066 0.056 -13.485 1.00 87.44 103 THR A C 1
ATOM 783 O O . THR A 1 103 ? 24.643 0.852 -14.323 1.00 87.44 103 THR A O 1
ATOM 786 N N . MET A 1 104 ? 26.370 -0.089 -13.225 1.00 75.75 104 MET A N 1
ATOM 787 C CA . MET A 1 104 ? 27.406 0.624 -13.980 1.00 75.75 104 MET A CA 1
ATOM 788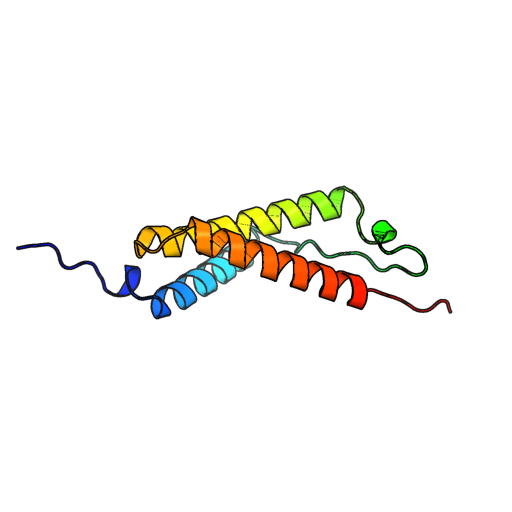 C C . MET A 1 104 ? 27.555 0.025 -15.384 1.00 75.75 104 MET A C 1
ATOM 790 O O . MET A 1 104 ? 27.438 -1.188 -15.565 1.00 75.75 104 MET A O 1
ATOM 794 N N . LEU A 1 105 ? 27.820 0.882 -16.373 1.00 63.47 105 LEU A N 1
ATOM 795 C CA . LEU A 1 105 ? 28.194 0.451 -17.721 1.00 63.47 105 LEU A CA 1
ATOM 796 C C . LEU A 1 105 ? 29.499 -0.361 -17.628 1.00 63.47 105 LEU A C 1
ATOM 798 O O . LEU A 1 105 ? 30.444 0.089 -16.981 1.00 63.47 105 LEU A O 1
ATOM 802 N N . LYS A 1 106 ? 29.511 -1.566 -18.212 1.00 56.31 106 LYS A N 1
ATOM 803 C CA . LYS A 1 106 ? 30.736 -2.361 -18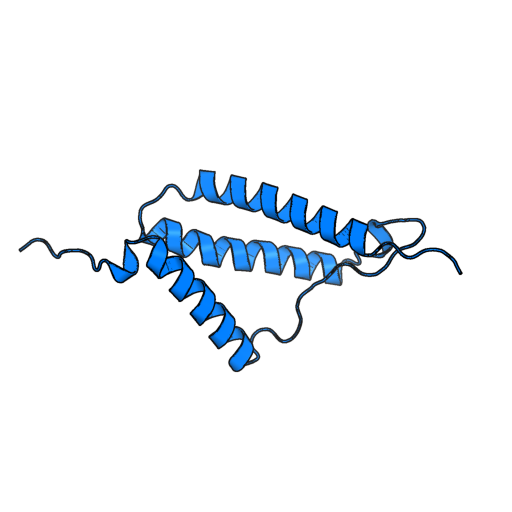.386 1.00 56.31 106 LYS A CA 1
ATOM 804 C C . LYS A 1 106 ? 31.635 -1.738 -19.443 1.00 56.31 106 LYS A C 1
ATOM 806 O O . LYS A 1 106 ? 31.074 -1.231 -20.440 1.00 56.31 106 LYS A O 1
#

Secondary structure (DSSP, 8-state):
---PPPHHHH-HHHHHHHHHHHHHHHHHTTS------PPPBSS-GGGG--HHHHHHHHHHHHHHHHHHHHHHHHHT--HHHHHHHHHHHHHHHHHHHHHHTB----

Mean predicted aligned error: 5.29 Å

Sequence (106 aa):
MAKERSSLLTSEDWWAVWFGLTLIAVATVRLVTEIPKPGTWTVNPFDGLPVSVLLGLVALFVGLGLLTASGFRVMGLPVVPYLRGFAVVFLLALLAKLTGQHTMLK

pLDDT: mean 90.8, std 9.79, range [43.06, 98.19]

Radius of gyration: 17.84 Å; Cα contacts (8 Å, |Δi|>4): 70; chains: 1; bounding box: 53×31×49 Å

Solvent-accessible surface area (backbone atoms only — not comparable to full-atom values): 6124 Å² total; per-residue (Å²): 132,83,81,78,75,59,58,71,62,54,38,68,76,42,44,58,51,53,51,52,53,50,54,49,52,39,48,73,73,52,75,56,84,73,80,64,63,67,43,65,24,71,89,49,73,65,72,13,51,49,70,71,40,49,54,38,43,51,50,49,52,51,51,54,51,51,58,55,40,50,49,31,56,65,47,69,45,74,42,69,68,49,52,53,54,49,50,54,53,50,52,52,50,50,51,53,52,46,62,70,28,60,46,81,86,129